Protein AF-A0A8S1DY53-F1 (afdb_monomer_lite)

Sequence (91 aa):
MNGVRGVALDWLRSSLTGRTQVVKMTQSVGKWKRTVYSSEVSVVRGTPQGGVLSPSLFAGGVCDMLLYVLIGFTVNYADDTSSLISAADNE

Structure (mmCIF, N/CA/C/O backbone):
data_AF-A0A8S1DY53-F1
#
_entry.id   AF-A0A8S1DY53-F1
#
loop_
_atom_site.group_PDB
_atom_site.id
_atom_site.type_symbol
_atom_site.label_atom_id
_atom_site.label_alt_id
_atom_site.label_comp_id
_atom_site.label_asym_id
_atom_site.label_entity_id
_atom_site.label_seq_id
_atom_site.pdbx_PDB_ins_code
_atom_site.Cartn_x
_atom_site.Cartn_y
_atom_site.Cartn_z
_atom_site.occupancy
_atom_site.B_iso_or_equiv
_atom_site.auth_seq_id
_atom_site.auth_comp_id
_atom_site.auth_asym_id
_atom_site.auth_atom_id
_atom_site.pdbx_PDB_model_num
ATOM 1 N N . MET A 1 1 ? 10.427 -19.383 -15.133 1.00 46.09 1 MET A N 1
ATOM 2 C CA . MET A 1 1 ? 9.694 -18.126 -14.855 1.00 46.09 1 MET A CA 1
ATOM 3 C C . MET A 1 1 ? 9.743 -17.890 -13.351 1.00 46.09 1 MET A C 1
ATOM 5 O O . MET A 1 1 ? 9.091 -18.619 -12.611 1.00 46.09 1 MET A O 1
ATOM 9 N N . ASN A 1 2 ? 10.603 -16.986 -12.889 1.00 72.12 2 ASN A N 1
ATOM 10 C CA . ASN A 1 2 ? 10.922 -16.815 -11.466 1.00 72.12 2 ASN A CA 1
ATOM 11 C C . ASN A 1 2 ? 10.031 -15.714 -10.873 1.00 72.12 2 ASN A C 1
ATOM 13 O O . ASN A 1 2 ? 9.813 -14.701 -11.526 1.00 72.12 2 ASN A O 1
ATOM 17 N N . GLY A 1 3 ? 9.480 -15.930 -9.680 1.00 83.62 3 GLY A N 1
ATOM 18 C CA . GLY A 1 3 ? 8.572 -14.994 -9.011 1.00 83.62 3 GLY A CA 1
ATOM 19 C C . GLY A 1 3 ? 8.160 -15.516 -7.635 1.00 83.62 3 GLY A C 1
ATOM 20 O O . GLY A 1 3 ? 8.466 -16.664 -7.302 1.00 83.62 3 GLY A O 1
ATOM 21 N N . VAL A 1 4 ? 7.474 -14.691 -6.839 1.00 88.81 4 VAL A N 1
ATOM 22 C CA . VAL A 1 4 ? 6.962 -15.098 -5.519 1.00 88.81 4 VAL A CA 1
ATOM 23 C C . VAL A 1 4 ? 5.886 -16.174 -5.702 1.00 88.81 4 VAL A C 1
ATOM 25 O O . VAL A 1 4 ? 4.976 -16.016 -6.515 1.00 88.81 4 VAL A O 1
ATOM 28 N N . ARG A 1 5 ? 6.001 -17.292 -4.978 1.00 93.38 5 ARG A N 1
ATOM 29 C CA . ARG A 1 5 ? 5.145 -18.481 -5.129 1.00 93.38 5 ARG A CA 1
ATOM 30 C C . ARG A 1 5 ? 4.778 -19.082 -3.773 1.00 93.38 5 ARG A C 1
ATOM 32 O O . ARG A 1 5 ? 5.424 -18.796 -2.766 1.00 93.38 5 ARG A O 1
ATOM 39 N N . GLY A 1 6 ? 3.772 -19.958 -3.780 1.00 94.94 6 GLY A N 1
ATOM 40 C CA . GLY A 1 6 ? 3.336 -20.719 -2.608 1.00 94.94 6 GLY A CA 1
ATOM 41 C C . GLY A 1 6 ? 2.910 -19.816 -1.452 1.00 94.94 6 GLY A C 1
ATOM 42 O O . GLY A 1 6 ? 2.348 -18.747 -1.673 1.00 94.94 6 GLY A O 1
ATOM 43 N N . VAL A 1 7 ? 3.258 -20.215 -0.228 1.00 95.50 7 VAL A N 1
ATOM 44 C CA . VAL A 1 7 ? 2.849 -19.536 1.015 1.00 95.50 7 VAL A CA 1
ATOM 45 C C . VAL A 1 7 ? 3.186 -18.043 1.019 1.00 95.50 7 VAL A C 1
ATOM 47 O O . VAL A 1 7 ? 2.395 -17.238 1.501 1.00 95.50 7 VAL A O 1
ATOM 50 N N . ALA A 1 8 ? 4.329 -17.647 0.453 1.00 92.12 8 ALA A N 1
ATOM 51 C CA . ALA A 1 8 ? 4.696 -16.237 0.370 1.00 92.12 8 ALA A CA 1
ATOM 52 C C . ALA A 1 8 ? 3.716 -15.446 -0.513 1.00 92.12 8 ALA A C 1
ATOM 54 O O . ALA A 1 8 ? 3.305 -14.350 -0.142 1.00 92.12 8 ALA A O 1
ATOM 55 N N . LEU A 1 9 ? 3.294 -16.012 -1.648 1.00 93.19 9 LEU A N 1
ATOM 56 C CA . LEU A 1 9 ? 2.311 -15.386 -2.535 1.00 93.19 9 LEU A CA 1
ATOM 57 C C . LEU A 1 9 ? 0.932 -15.310 -1.870 1.00 93.19 9 LEU A C 1
ATOM 59 O O . LEU A 1 9 ? 0.265 -14.279 -1.960 1.00 93.19 9 LEU A O 1
ATOM 63 N N . ASP A 1 10 ? 0.527 -16.369 -1.172 1.00 94.44 10 ASP A N 1
ATOM 64 C CA . ASP A 1 10 ? -0.745 -16.399 -0.448 1.00 94.44 10 ASP A CA 1
ATOM 65 C C . ASP A 1 10 ? -0.765 -15.370 0.686 1.00 94.44 10 ASP A C 1
ATOM 67 O O . ASP A 1 10 ? -1.756 -14.661 0.872 1.00 94.44 10 ASP A O 1
ATOM 71 N N . TRP A 1 11 ? 0.357 -15.204 1.387 1.00 91.06 11 TRP A N 1
ATOM 72 C CA . TRP A 1 11 ? 0.507 -14.183 2.416 1.00 91.06 11 TRP A CA 1
ATOM 73 C C . TRP A 1 11 ? 0.434 -12.762 1.838 1.00 91.06 11 TRP A C 1
ATOM 75 O O . TRP A 1 11 ? -0.337 -11.939 2.344 1.00 91.06 11 TRP A O 1
ATOM 85 N N . LEU A 1 12 ? 1.138 -12.483 0.731 1.00 90.75 12 LEU A N 1
ATOM 86 C CA . LEU A 1 12 ? 1.027 -11.204 0.012 1.00 90.75 12 LEU A CA 1
ATOM 87 C C . LEU A 1 12 ? -0.426 -10.924 -0.404 1.00 90.75 12 LEU A C 1
ATOM 89 O O . LEU A 1 12 ? -0.944 -9.830 -0.181 1.00 90.75 12 LEU A O 1
ATOM 93 N N . ARG A 1 13 ? -1.112 -11.928 -0.961 1.00 92.50 13 ARG A N 1
ATOM 94 C CA . ARG A 1 13 ? -2.512 -11.822 -1.388 1.00 92.50 13 ARG A CA 1
ATOM 95 C C . ARG A 1 13 ? -3.447 -11.553 -0.212 1.00 92.50 13 ARG A C 1
ATOM 97 O O . ARG A 1 13 ? -4.315 -10.685 -0.316 1.00 92.50 13 ARG A O 1
ATOM 104 N N . SER A 1 14 ? -3.258 -12.249 0.907 1.00 91.31 14 SER A N 1
ATOM 105 C CA . SER A 1 14 ? -4.037 -12.031 2.133 1.00 91.31 14 SER A CA 1
ATOM 106 C C . SER A 1 14 ? -3.837 -10.622 2.701 1.00 91.31 14 SER A C 1
ATOM 108 O O . SER A 1 14 ? -4.773 -10.027 3.221 1.00 91.31 14 SER A O 1
ATOM 110 N N . SER A 1 15 ? -2.648 -10.041 2.513 1.00 88.88 15 SER A N 1
ATOM 111 C CA . SER A 1 15 ? -2.316 -8.689 2.978 1.00 88.88 15 SER A CA 1
ATOM 112 C C . SER A 1 15 ? -2.935 -7.579 2.118 1.00 88.88 15 SER A C 1
ATOM 114 O O . SER A 1 15 ? -2.950 -6.420 2.531 1.00 88.88 15 SER A O 1
ATOM 116 N N . LEU A 1 16 ? -3.430 -7.900 0.918 1.00 91.19 16 LEU A N 1
ATOM 117 C CA . LEU A 1 16 ? -3.974 -6.930 -0.039 1.00 91.19 16 LEU A CA 1
ATOM 118 C C . LEU A 1 16 ? -5.483 -7.067 -0.260 1.00 91.19 16 LEU A C 1
ATOM 120 O O . LEU A 1 16 ? -6.137 -6.070 -0.579 1.00 91.19 16 LEU A O 1
ATOM 124 N N . THR A 1 17 ? -6.040 -8.264 -0.075 1.00 93.50 17 THR A N 1
ATOM 125 C CA . THR A 1 17 ? -7.439 -8.595 -0.391 1.00 93.50 17 THR A CA 1
ATOM 126 C C . THR A 1 17 ? -8.316 -8.696 0.858 1.00 93.50 17 THR A C 1
ATOM 128 O O . THR A 1 17 ? -7.817 -8.914 1.955 1.00 93.50 17 THR A O 1
ATOM 131 N N . GLY A 1 18 ? -9.632 -8.502 0.702 1.00 93.38 18 GLY A N 1
ATOM 132 C CA . GLY A 1 18 ? -10.600 -8.675 1.798 1.00 93.38 18 GLY A CA 1
ATOM 133 C C . GLY A 1 18 ? -10.448 -7.684 2.957 1.00 93.38 18 GLY A C 1
ATOM 134 O O . GLY A 1 18 ? -10.917 -7.951 4.057 1.00 93.38 18 GLY A O 1
ATOM 135 N N . ARG A 1 19 ? -9.777 -6.552 2.727 1.00 92.81 19 ARG A N 1
ATOM 136 C CA . ARG A 1 19 ? -9.506 -5.556 3.763 1.00 92.81 19 ARG A CA 1
ATOM 137 C C . ARG A 1 19 ? -10.700 -4.642 3.991 1.00 92.81 19 ARG A C 1
ATOM 139 O O . ARG A 1 19 ? -11.420 -4.286 3.055 1.00 92.81 19 ARG A O 1
ATOM 146 N N . THR A 1 20 ? -10.827 -4.181 5.227 1.00 94.50 20 THR A N 1
ATOM 147 C CA . THR A 1 20 ? -11.753 -3.124 5.629 1.00 94.50 20 THR A CA 1
ATOM 148 C C . THR A 1 20 ? -11.027 -2.096 6.499 1.00 94.50 20 THR A C 1
ATOM 150 O O . THR A 1 20 ? -9.926 -2.350 6.994 1.00 94.50 20 THR A O 1
ATOM 153 N N . GLN A 1 21 ? -11.588 -0.894 6.617 1.00 93.06 21 GLN A N 1
ATOM 154 C CA . GLN A 1 21 ? -11.025 0.203 7.402 1.00 93.06 21 GLN A CA 1
ATOM 155 C C . GLN A 1 21 ? -12.086 0.872 8.276 1.00 93.06 21 GLN A C 1
ATOM 157 O O . GLN A 1 21 ? -13.240 1.022 7.872 1.00 93.06 21 GLN A O 1
ATOM 162 N N . VAL A 1 22 ? -11.653 1.335 9.449 1.00 95.25 22 VAL A N 1
ATOM 163 C CA . VAL A 1 22 ? -12.413 2.177 10.381 1.00 95.25 22 VAL A CA 1
ATOM 164 C C . VAL A 1 22 ? -11.496 3.298 10.860 1.00 95.25 22 VAL A C 1
ATOM 166 O O . VAL A 1 22 ? -10.325 3.067 11.161 1.00 95.25 22 VAL A O 1
ATOM 169 N N . VAL A 1 23 ? -12.025 4.516 10.965 1.00 94.31 23 VAL A N 1
ATOM 170 C CA . VAL A 1 23 ? -11.305 5.662 11.527 1.00 94.31 23 VAL A CA 1
ATOM 171 C C . VAL A 1 23 ? -11.672 5.817 12.998 1.00 94.31 23 VAL A C 1
ATOM 173 O O . VAL A 1 23 ? -12.848 5.918 13.341 1.00 94.31 23 VAL A O 1
ATOM 176 N N 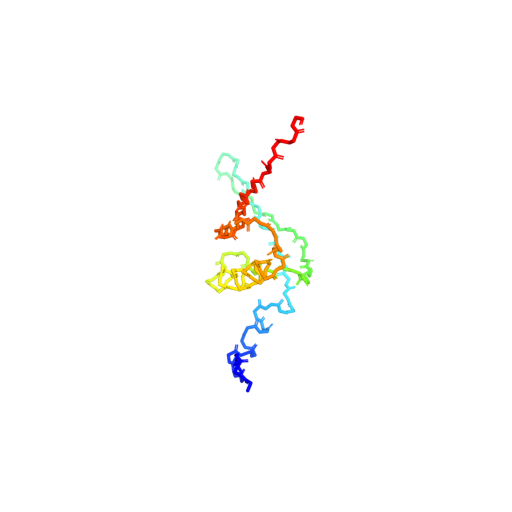. LYS A 1 24 ? -10.660 5.874 13.869 1.00 95.75 24 LYS A N 1
ATOM 177 C CA . LYS A 1 24 ? -10.805 6.185 15.296 1.00 95.75 24 LYS A CA 1
ATOM 178 C C . LYS A 1 24 ? -10.390 7.630 15.547 1.00 95.75 24 LYS A C 1
ATOM 180 O O . LYS A 1 24 ? -9.235 7.983 15.327 1.00 95.75 24 LYS A O 1
ATOM 185 N N . MET A 1 25 ? -11.294 8.443 16.081 1.00 96.19 25 MET A N 1
ATOM 186 C CA . MET A 1 25 ? -10.990 9.809 16.514 1.00 96.19 25 MET A CA 1
ATOM 187 C C . MET A 1 25 ? -11.118 9.911 18.030 1.00 96.19 25 MET A C 1
ATOM 189 O O . MET A 1 25 ? -12.116 9.486 18.607 1.00 96.19 25 MET A O 1
ATOM 193 N N . THR A 1 26 ? -10.102 10.472 18.685 1.00 96.38 26 THR A N 1
ATOM 194 C CA . THR A 1 26 ? -10.119 10.726 20.131 1.00 96.38 26 THR A CA 1
ATOM 195 C C . THR A 1 26 ? -10.075 12.227 20.373 1.00 96.38 26 THR A C 1
ATOM 197 O O . THR A 1 26 ? -9.089 12.877 20.043 1.00 96.38 26 THR A O 1
ATOM 200 N N . GLN A 1 27 ? -11.133 12.773 20.965 1.00 95.81 27 GLN A N 1
ATOM 201 C CA . GLN A 1 27 ? -11.213 14.171 21.373 1.00 95.81 27 GLN A CA 1
ATOM 202 C C . GLN A 1 27 ? -10.961 14.278 22.879 1.00 95.81 27 GLN A C 1
ATOM 204 O O . GLN A 1 27 ? -11.572 13.553 23.666 1.00 95.81 27 GLN A O 1
ATOM 209 N N . SER A 1 28 ? -10.079 15.194 23.281 1.00 95.00 28 SER A N 1
ATOM 210 C CA . SER A 1 28 ? -9.858 15.541 24.691 1.00 95.00 28 SER A CA 1
ATOM 211 C C . SER A 1 28 ? -10.383 16.952 24.953 1.00 95.00 28 SER A C 1
ATOM 213 O O . SER A 1 28 ? -9.987 17.884 24.259 1.00 95.00 28 SER A O 1
ATOM 215 N N . VAL A 1 29 ? -11.272 17.112 25.936 1.00 91.44 29 VAL A N 1
ATOM 216 C CA . VAL A 1 29 ? -11.836 18.406 26.356 1.00 91.44 29 VAL A CA 1
ATOM 217 C C . VAL A 1 29 ? -11.651 18.540 27.867 1.00 91.44 29 VAL A C 1
ATOM 219 O O . VAL A 1 29 ? -12.343 17.897 28.659 1.00 91.44 29 VAL A O 1
ATOM 222 N N . GLY A 1 30 ? -10.669 19.342 28.284 1.00 90.81 30 GLY A N 1
ATOM 223 C CA . GLY A 1 30 ? -10.248 19.413 29.686 1.00 90.81 30 GLY A CA 1
ATOM 224 C C . GLY A 1 30 ? -9.775 18.046 30.198 1.00 90.81 30 GLY A C 1
ATOM 225 O O . GLY A 1 30 ? -8.883 17.436 29.614 1.00 90.81 30 GLY A O 1
ATOM 226 N N . LYS A 1 31 ? -10.390 17.549 31.280 1.00 91.75 31 LYS A N 1
ATOM 227 C CA . LYS A 1 31 ? -10.118 16.205 31.832 1.00 91.75 31 LYS A CA 1
ATOM 228 C C . LYS A 1 31 ? -10.894 15.078 31.133 1.00 91.75 31 LYS A C 1
ATOM 230 O O . LYS A 1 31 ? -10.639 13.910 31.415 1.00 91.75 31 LYS A O 1
ATOM 235 N N . TRP A 1 32 ? -11.833 15.399 30.242 1.00 90.88 32 TRP A N 1
ATOM 236 C CA . TRP A 1 32 ? -12.675 14.411 29.568 1.00 90.88 32 TRP A CA 1
ATOM 237 C C . TRP A 1 32 ? -12.043 13.928 28.264 1.00 90.88 32 TRP A C 1
ATOM 239 O O . TRP A 1 32 ? -11.521 14.723 27.484 1.00 90.88 32 TRP A O 1
ATOM 249 N N . LYS A 1 33 ? -12.143 12.621 27.999 1.00 95.56 33 LYS A N 1
ATOM 250 C CA . LYS A 1 33 ? -11.773 11.997 26.722 1.00 95.56 33 LYS A CA 1
ATOM 251 C C . LYS A 1 33 ? -12.984 11.301 26.117 1.00 95.56 33 LYS A C 1
ATOM 253 O O . LYS A 1 33 ? -13.628 10.496 26.782 1.00 95.56 33 LYS A O 1
ATOM 258 N N . ARG A 1 34 ? -13.256 11.568 24.841 1.00 95.44 34 ARG A N 1
ATOM 259 C CA . ARG A 1 34 ? -14.280 10.882 24.047 1.00 95.44 34 ARG A CA 1
ATOM 260 C C . ARG A 1 34 ? -13.625 10.244 22.832 1.00 95.44 34 ARG A C 1
ATOM 262 O O . ARG A 1 34 ? -12.893 10.905 22.106 1.00 95.44 34 ARG A O 1
ATOM 269 N N . THR A 1 35 ? -13.905 8.966 22.608 1.00 97.00 35 THR A N 1
ATOM 270 C CA . THR A 1 35 ? -13.486 8.245 21.401 1.00 97.00 35 THR A CA 1
ATOM 271 C C . THR A 1 35 ? -14.711 7.964 20.544 1.00 97.00 35 THR A C 1
ATOM 273 O O . THR A 1 35 ? -15.727 7.512 21.069 1.00 97.00 35 THR A O 1
ATOM 276 N N . VAL A 1 36 ? -14.618 8.221 19.244 1.00 96.25 36 VAL A N 1
ATOM 277 C CA . VAL A 1 36 ? -15.642 7.872 18.253 1.00 96.25 36 VAL A CA 1
ATOM 278 C C . VAL A 1 36 ? -15.015 7.075 17.113 1.00 96.25 36 VAL A C 1
ATOM 280 O O . VAL A 1 36 ? -13.827 7.230 16.819 1.00 96.25 36 VAL A O 1
ATOM 283 N N . TYR A 1 37 ? -15.821 6.219 16.492 1.00 97.50 37 TYR A N 1
ATOM 284 C CA . TYR A 1 37 ? -15.431 5.374 15.368 1.00 97.50 37 TYR A CA 1
ATOM 285 C C . TYR A 1 37 ? -16.323 5.680 14.164 1.00 97.50 37 TYR A C 1
ATOM 287 O O . TYR A 1 37 ? -17.512 5.955 14.338 1.00 97.50 37 TYR A O 1
ATOM 295 N N . SER A 1 38 ? -15.758 5.645 12.957 1.00 96.50 38 SER A N 1
ATOM 296 C CA . SER A 1 38 ? -16.548 5.659 11.722 1.00 96.50 38 SER A CA 1
ATOM 297 C C . SER A 1 38 ? -17.250 4.317 11.497 1.00 96.50 38 SER A C 1
ATOM 299 O O . SER A 1 38 ? -16.942 3.323 12.155 1.00 96.50 38 SER A O 1
ATOM 301 N N . SER A 1 39 ? -18.143 4.264 10.508 1.00 97.19 39 SER A N 1
ATOM 302 C CA . SER A 1 39 ? -18.563 2.988 9.928 1.00 97.19 39 SER A CA 1
ATOM 303 C C . SER A 1 39 ? -17.382 2.276 9.263 1.00 97.19 39 SER A C 1
ATOM 305 O O . SER A 1 39 ? -16.402 2.911 8.853 1.00 97.19 39 SER A O 1
ATOM 307 N N . GLU A 1 40 ? -17.495 0.957 9.153 1.00 96.62 40 GLU A N 1
ATOM 308 C CA . GLU A 1 40 ? -16.542 0.124 8.429 1.00 96.62 40 GLU A CA 1
ATOM 309 C C . GLU A 1 40 ? -16.718 0.288 6.916 1.00 96.62 40 GLU A C 1
ATOM 311 O O . GLU A 1 40 ? -17.840 0.332 6.409 1.00 96.62 40 GLU A O 1
ATOM 316 N N . VAL A 1 41 ? -15.603 0.400 6.192 1.00 96.06 41 VAL A N 1
ATOM 317 C CA . VAL A 1 41 ? -15.584 0.555 4.731 1.00 96.06 41 VAL A CA 1
ATOM 318 C C . VAL A 1 41 ? -14.634 -0.467 4.118 1.00 96.06 41 VAL A C 1
ATOM 320 O O . VAL A 1 41 ? -13.520 -0.647 4.602 1.00 96.06 41 VAL A O 1
ATOM 323 N N . SER A 1 42 ? -15.051 -1.125 3.036 1.00 95.81 42 SER A N 1
ATOM 324 C CA . SER A 1 42 ? -14.187 -2.056 2.302 1.00 95.81 42 SER A CA 1
ATOM 325 C C . SER A 1 42 ? -13.076 -1.326 1.543 1.00 95.81 42 SER A C 1
ATOM 327 O O . SER A 1 42 ? -13.316 -0.317 0.880 1.00 95.81 42 SER A O 1
ATOM 329 N N . VAL A 1 43 ? -11.855 -1.862 1.616 1.00 94.00 43 VAL A N 1
ATOM 330 C CA . VAL A 1 43 ? -10.665 -1.313 0.962 1.00 94.00 43 VAL A CA 1
ATOM 331 C C . VAL A 1 43 ? -10.265 -2.211 -0.200 1.00 94.00 43 VAL A C 1
ATOM 333 O O . VAL A 1 43 ? -9.636 -3.255 -0.029 1.00 94.00 43 VAL A O 1
ATOM 336 N N . VAL A 1 44 ? -10.615 -1.774 -1.407 1.00 93.50 44 VAL A N 1
ATOM 337 C CA . VAL A 1 44 ? -10.385 -2.533 -2.648 1.00 93.50 44 VAL A CA 1
ATOM 338 C C . VAL A 1 44 ? -9.123 -2.109 -3.408 1.00 93.50 44 VAL A C 1
ATOM 340 O O . VAL A 1 44 ? -8.785 -2.718 -4.419 1.00 93.50 44 VAL A O 1
ATOM 343 N N . ARG A 1 45 ? -8.423 -1.058 -2.957 1.00 90.38 45 ARG A N 1
ATOM 344 C CA . ARG A 1 45 ? -7.230 -0.497 -3.618 1.00 90.38 45 ARG A CA 1
ATOM 345 C C . ARG A 1 45 ? -6.147 -0.104 -2.612 1.00 90.38 45 ARG A C 1
ATOM 347 O O . ARG A 1 45 ? -6.414 0.050 -1.422 1.00 90.38 45 A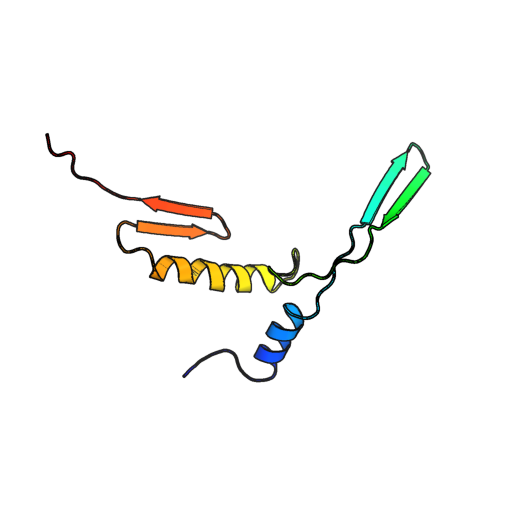RG A O 1
ATOM 354 N N . GLY A 1 46 ? -4.923 0.060 -3.112 1.00 88.38 46 GLY A N 1
ATOM 355 C CA . GLY A 1 46 ? -3.757 0.474 -2.326 1.00 88.38 46 GLY A CA 1
ATOM 356 C C . GLY A 1 46 ? -3.201 -0.623 -1.417 1.00 88.38 46 GLY A C 1
ATOM 357 O O . GLY A 1 46 ? -3.695 -1.749 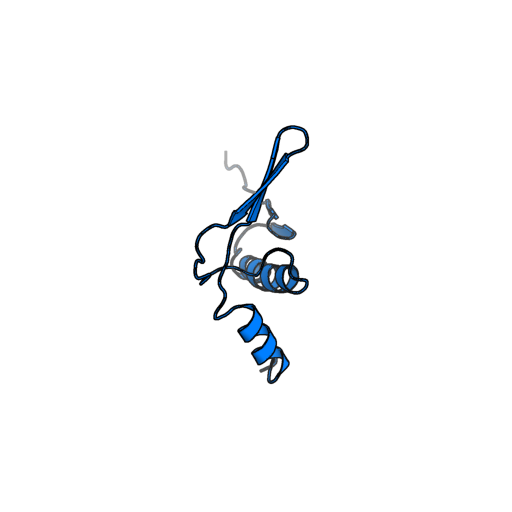-1.404 1.00 88.38 46 GLY A O 1
ATOM 358 N N . THR A 1 47 ? -2.178 -0.283 -0.639 1.00 89.69 47 THR A N 1
ATOM 359 C CA . THR A 1 47 ? -1.551 -1.152 0.369 1.00 89.69 47 THR A CA 1
ATOM 360 C C . THR A 1 47 ? -1.932 -0.685 1.787 1.00 89.69 47 THR A C 1
ATOM 362 O O . THR A 1 47 ? -2.374 0.453 1.959 1.00 89.69 47 THR A O 1
ATOM 365 N N . PRO A 1 48 ? -1.836 -1.534 2.827 1.00 86.75 48 PRO A N 1
ATOM 366 C CA . PRO A 1 48 ? -2.097 -1.113 4.208 1.00 86.75 48 PRO A CA 1
ATOM 367 C C . PRO A 1 48 ? -1.099 -0.047 4.691 1.00 86.75 48 PRO A C 1
ATOM 369 O O . PRO A 1 48 ? 0.094 -0.321 4.794 1.00 86.75 48 PRO A O 1
ATOM 372 N N . GLN A 1 49 ? -1.542 1.160 5.037 1.00 83.00 49 GLN A N 1
ATOM 373 C CA . GLN A 1 49 ? -0.628 2.171 5.587 1.00 83.00 49 GLN A CA 1
ATOM 374 C C . GLN A 1 49 ? -0.093 1.734 6.962 1.00 83.00 49 GLN A C 1
ATOM 376 O O . GLN A 1 49 ? -0.841 1.220 7.790 1.00 83.00 49 GLN A O 1
ATOM 381 N N . GLY A 1 50 ? 1.213 1.904 7.193 1.00 82.31 50 GLY A N 1
ATOM 382 C CA . GLY A 1 50 ? 1.879 1.495 8.438 1.00 82.31 50 GLY A CA 1
ATOM 383 C C . GLY A 1 50 ? 2.229 0.003 8.541 1.00 82.31 50 GLY A C 1
ATOM 384 O O . GLY A 1 50 ? 2.811 -0.416 9.538 1.00 82.31 50 GLY A O 1
ATOM 385 N N . GLY A 1 51 ? 1.913 -0.805 7.523 1.00 84.62 51 GLY A N 1
ATOM 386 C CA . GLY A 1 51 ? 2.375 -2.191 7.434 1.00 84.62 51 GLY A CA 1
ATOM 387 C C . GLY A 1 51 ? 3.832 -2.282 6.967 1.00 84.62 51 GLY A C 1
ATOM 388 O O . GLY A 1 51 ? 4.230 -1.569 6.052 1.00 84.62 51 GLY A O 1
ATOM 389 N N . VAL A 1 52 ? 4.614 -3.203 7.542 1.00 86.75 52 VAL A N 1
ATOM 390 C CA . VAL A 1 52 ? 6.046 -3.407 7.212 1.00 86.75 52 VAL A CA 1
ATOM 391 C C . VAL A 1 52 ? 6.273 -3.724 5.729 1.00 86.75 52 VAL A C 1
ATOM 393 O O . VAL A 1 52 ? 7.275 -3.333 5.143 1.00 86.75 52 VAL A O 1
ATOM 396 N N . LEU A 1 53 ? 5.327 -4.426 5.113 1.00 88.25 53 LEU A N 1
ATOM 397 C CA . LEU A 1 53 ? 5.413 -4.900 3.733 1.00 88.25 53 LEU A CA 1
ATOM 398 C C . LEU A 1 53 ? 4.975 -3.846 2.699 1.00 88.25 53 LEU A C 1
ATOM 400 O O . LEU A 1 53 ? 5.314 -3.925 1.518 1.00 88.25 53 LEU A O 1
ATOM 404 N N . SER A 1 54 ? 4.193 -2.865 3.136 1.00 89.56 54 SER A N 1
ATOM 405 C CA . SER A 1 54 ? 3.532 -1.906 2.257 1.00 89.56 54 SER A CA 1
ATOM 406 C C . SER A 1 54 ? 4.500 -1.019 1.471 1.00 89.56 54 SER A C 1
ATOM 408 O O . SER A 1 54 ? 4.244 -0.842 0.279 1.00 89.56 54 SER A O 1
ATOM 410 N N . PRO A 1 55 ? 5.620 -0.527 2.048 1.00 90.38 55 PRO A N 1
ATOM 411 C CA . PRO A 1 55 ? 6.635 0.200 1.288 1.00 90.38 55 PRO A CA 1
ATOM 412 C C . PRO A 1 55 ? 7.271 -0.648 0.183 1.00 90.38 55 PRO A C 1
ATOM 414 O O . PRO A 1 55 ? 7.445 -0.162 -0.927 1.00 90.38 55 PRO A O 1
ATOM 417 N N . SER A 1 56 ? 7.569 -1.925 0.444 1.00 89.81 56 SER A N 1
ATOM 418 C CA . SER A 1 56 ? 8.181 -2.817 -0.553 1.00 89.81 56 SER A CA 1
ATOM 419 C C . SER A 1 56 ? 7.229 -3.139 -1.704 1.00 89.81 56 SER A C 1
ATOM 421 O O . SER A 1 56 ? 7.639 -3.141 -2.861 1.00 89.81 56 SER A O 1
ATOM 423 N N . LEU A 1 57 ? 5.949 -3.377 -1.399 1.00 89.06 57 LEU A N 1
ATOM 424 C CA . LEU A 1 57 ? 4.919 -3.595 -2.418 1.00 89.06 57 LEU A CA 1
ATOM 425 C C . LEU A 1 57 ? 4.672 -2.345 -3.263 1.00 89.06 57 LEU A C 1
ATOM 427 O O . LEU A 1 57 ? 4.512 -2.447 -4.477 1.00 89.06 57 LEU A O 1
ATOM 431 N N . PHE A 1 58 ? 4.659 -1.174 -2.626 1.00 89.31 58 PHE A N 1
ATOM 432 C CA . PHE A 1 58 ? 4.521 0.099 -3.321 1.00 89.31 58 PHE A CA 1
ATOM 433 C C . PHE A 1 58 ? 5.724 0.373 -4.230 1.00 89.31 58 PHE A C 1
ATOM 435 O O . PHE A 1 58 ? 5.538 0.639 -5.413 1.00 89.31 58 PHE A O 1
ATOM 442 N N . ALA A 1 59 ? 6.946 0.210 -3.713 1.00 88.69 59 ALA A N 1
ATOM 443 C CA . ALA A 1 59 ? 8.172 0.380 -4.485 1.00 88.69 59 ALA A CA 1
ATOM 444 C C . ALA A 1 59 ? 8.221 -0.563 -5.694 1.00 88.69 59 ALA A C 1
ATOM 446 O O . ALA A 1 59 ? 8.542 -0.114 -6.784 1.00 88.69 59 ALA A O 1
ATOM 447 N N . GLY A 1 60 ? 7.837 -1.837 -5.543 1.00 86.38 60 GLY A N 1
ATOM 448 C CA . GLY A 1 60 ? 7.747 -2.763 -6.677 1.00 86.38 60 GLY A CA 1
ATOM 449 C C . GLY A 1 60 ? 6.812 -2.257 -7.781 1.00 86.38 60 GLY A C 1
ATOM 450 O O . GLY A 1 60 ? 7.191 -2.255 -8.945 1.00 86.38 60 GLY A O 1
ATOM 451 N N . GLY A 1 61 ? 5.626 -1.759 -7.414 1.00 85.25 61 GLY A N 1
ATOM 452 C CA . GLY A 1 61 ? 4.672 -1.215 -8.384 1.00 85.25 61 GLY A CA 1
ATOM 453 C C . GLY A 1 61 ? 5.132 0.085 -9.055 1.00 85.25 61 GLY A C 1
ATOM 454 O O . GLY A 1 61 ? 4.904 0.270 -10.246 1.00 85.25 61 GLY A O 1
ATOM 455 N N . VAL A 1 62 ? 5.782 0.986 -8.314 1.00 88.50 62 VAL A N 1
ATOM 456 C CA . VAL A 1 62 ? 6.254 2.279 -8.845 1.00 88.50 62 VAL A CA 1
ATOM 457 C C . VAL A 1 62 ? 7.559 2.135 -9.631 1.00 88.50 62 VAL A C 1
ATOM 459 O O . VAL A 1 62 ? 7.767 2.856 -10.602 1.00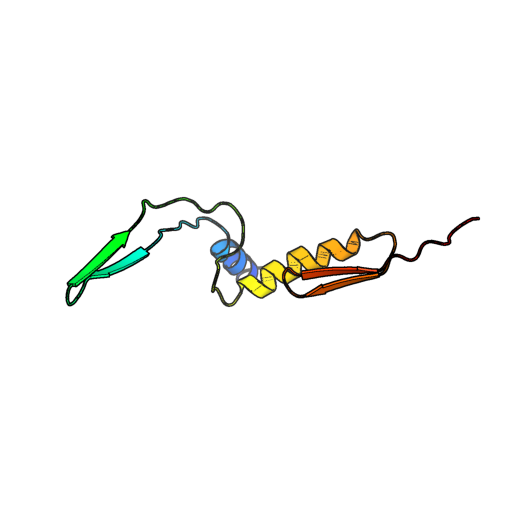 88.50 62 VAL A O 1
ATOM 462 N N . CYS A 1 63 ? 8.430 1.187 -9.282 1.00 86.81 63 CYS A N 1
ATOM 463 C CA . CYS A 1 63 ? 9.644 0.902 -10.050 1.00 86.81 63 CYS A CA 1
ATOM 464 C C . CYS A 1 63 ? 9.329 0.458 -11.483 1.00 86.81 63 CYS A C 1
ATOM 466 O O . CYS A 1 63 ? 10.034 0.863 -12.405 1.00 86.81 63 CYS A O 1
ATOM 468 N N . ASP A 1 64 ? 8.246 -0.296 -11.691 1.00 88.44 64 ASP A N 1
ATOM 469 C CA . ASP A 1 64 ? 7.814 -0.700 -13.034 1.00 88.44 64 ASP A CA 1
ATOM 470 C C . ASP A 1 64 ? 7.453 0.505 -13.921 1.00 88.44 64 ASP A C 1
ATOM 472 O O . ASP A 1 64 ? 7.567 0.419 -15.142 1.00 88.44 64 ASP A O 1
ATOM 476 N N . MET A 1 65 ? 7.087 1.658 -13.344 1.00 86.00 65 MET A N 1
ATOM 477 C CA . MET A 1 65 ? 6.816 2.888 -14.100 1.00 86.00 65 MET A CA 1
ATOM 478 C C . MET A 1 65 ? 8.040 3.356 -14.902 1.00 86.00 65 MET A C 1
ATOM 480 O O . MET A 1 65 ? 7.884 3.886 -16.002 1.00 86.00 65 MET A O 1
ATOM 484 N N . LEU A 1 66 ? 9.256 3.107 -14.399 1.00 87.56 66 LEU A N 1
ATOM 485 C CA . LEU A 1 66 ? 10.503 3.461 -15.086 1.00 87.56 66 LEU A CA 1
ATOM 486 C C . LEU A 1 66 ? 10.677 2.706 -16.408 1.00 87.56 66 LEU A C 1
ATOM 488 O O . LEU A 1 66 ? 11.316 3.225 -17.319 1.00 87.56 66 LEU A O 1
ATOM 492 N N . LEU A 1 67 ? 10.067 1.523 -16.551 1.00 89.38 67 LEU A N 1
ATOM 493 C CA . LEU A 1 67 ? 10.100 0.747 -17.796 1.00 89.38 67 LEU A CA 1
ATOM 494 C C . LEU A 1 67 ? 9.361 1.445 -18.948 1.00 89.38 67 LEU A C 1
ATOM 496 O O . LEU A 1 67 ? 9.575 1.099 -20.107 1.00 89.38 67 LEU A O 1
ATOM 500 N N . TYR A 1 68 ? 8.499 2.417 -18.639 1.00 90.06 68 TYR A N 1
ATOM 501 C CA . TYR A 1 68 ? 7.695 3.150 -19.618 1.00 90.06 68 TYR A CA 1
ATOM 502 C C . TYR A 1 68 ? 8.249 4.546 -19.935 1.00 90.06 68 TYR A C 1
ATOM 504 O O . TYR A 1 68 ? 7.688 5.253 -20.772 1.00 90.06 68 TYR A O 1
ATOM 512 N N . VAL A 1 69 ? 9.353 4.957 -19.302 1.00 88.00 69 VAL A N 1
ATOM 513 C CA . VAL A 1 69 ? 10.033 6.218 -19.621 1.00 88.00 69 VAL A CA 1
ATOM 514 C C . VAL A 1 69 ? 10.902 6.005 -20.859 1.00 88.00 69 VAL A C 1
ATOM 516 O O . VAL A 1 69 ? 11.959 5.384 -20.794 1.00 88.00 69 VAL A O 1
ATOM 519 N N . LEU A 1 70 ? 10.447 6.517 -22.004 1.00 87.19 70 LEU A N 1
ATOM 520 C CA . LEU A 1 70 ? 11.137 6.345 -23.289 1.00 87.19 70 LEU A CA 1
ATOM 521 C C . LEU A 1 70 ? 12.230 7.392 -23.538 1.00 87.19 70 LEU A C 1
ATOM 523 O O . LEU A 1 70 ? 13.154 7.146 -24.310 1.00 87.19 70 LEU A O 1
ATOM 527 N N . ILE A 1 71 ? 12.098 8.577 -22.935 1.00 88.50 71 ILE A N 1
ATOM 528 C CA . ILE A 1 71 ? 12.966 9.733 -23.174 1.00 88.50 71 ILE A CA 1
ATOM 529 C C . ILE A 1 71 ? 13.239 10.430 -21.843 1.00 88.50 71 ILE A C 1
ATOM 531 O O . ILE A 1 71 ? 12.323 10.658 -21.053 1.00 88.50 71 ILE A O 1
ATOM 535 N N . GLY A 1 72 ? 14.498 10.809 -21.631 1.00 87.19 72 GLY A N 1
ATOM 536 C CA . GLY A 1 72 ? 14.952 11.468 -20.411 1.00 87.19 72 GLY A CA 1
ATOM 537 C C . GLY A 1 72 ? 15.444 10.492 -19.345 1.00 87.19 72 GLY A C 1
ATOM 538 O O . GLY A 1 72 ? 15.430 9.275 -19.513 1.00 87.19 72 GLY A O 1
ATOM 539 N N . PHE A 1 73 ? 15.917 11.053 -18.240 1.00 90.50 73 PHE A N 1
ATOM 540 C CA . PHE A 1 73 ? 16.424 10.322 -17.087 1.00 90.50 73 PHE A CA 1
ATOM 541 C C . PHE A 1 73 ? 15.461 10.506 -15.918 1.00 90.50 73 PHE A C 1
ATOM 543 O O . PHE A 1 73 ? 15.224 11.635 -15.501 1.00 90.50 73 PHE A O 1
ATOM 550 N N . THR A 1 74 ? 14.891 9.417 -15.402 1.00 91.81 74 THR A N 1
ATOM 551 C CA . THR A 1 74 ? 13.923 9.468 -14.296 1.00 91.81 74 THR A CA 1
ATOM 552 C C . THR A 1 74 ? 14.443 8.718 -13.079 1.00 91.81 74 THR A C 1
ATOM 554 O O . THR A 1 74 ? 14.991 7.624 -13.203 1.00 91.81 74 THR A O 1
ATOM 557 N N . VAL A 1 75 ? 14.259 9.314 -11.903 1.00 91.62 75 VAL A N 1
ATOM 558 C CA . VAL A 1 75 ? 14.609 8.747 -10.599 1.00 91.62 75 VAL A CA 1
ATOM 559 C C . VAL A 1 75 ? 13.358 8.711 -9.733 1.00 91.62 75 VAL A C 1
ATOM 561 O O . VAL A 1 75 ? 12.681 9.728 -9.589 1.00 91.62 75 VAL A O 1
ATOM 564 N N . ASN A 1 76 ? 13.103 7.552 -9.123 1.00 91.69 76 ASN A N 1
ATOM 565 C CA . ASN A 1 76 ? 12.007 7.349 -8.179 1.00 91.69 76 ASN A CA 1
ATOM 566 C C . ASN A 1 76 ? 12.568 7.128 -6.772 1.00 91.69 76 ASN A C 1
ATOM 568 O O . ASN A 1 76 ? 13.508 6.351 -6.587 1.00 91.69 76 ASN A O 1
ATOM 572 N N . TYR A 1 77 ? 11.959 7.760 -5.775 1.00 91.12 77 TYR A N 1
ATOM 573 C CA . TYR A 1 77 ? 12.200 7.501 -4.362 1.00 91.12 77 TYR A CA 1
ATOM 574 C C . TYR A 1 77 ? 10.866 7.477 -3.624 1.00 91.12 77 TYR A C 1
ATOM 576 O O . TYR A 1 77 ? 10.220 8.507 -3.479 1.00 91.12 77 TYR A O 1
ATOM 584 N N . ALA A 1 78 ? 10.453 6.296 -3.152 1.00 89.00 78 ALA A N 1
ATOM 585 C CA . ALA A 1 78 ? 9.096 6.093 -2.649 1.00 89.00 78 ALA A CA 1
ATOM 586 C C . ALA A 1 78 ? 8.059 6.623 -3.663 1.00 89.00 78 ALA A C 1
ATOM 588 O O . ALA A 1 78 ? 7.978 6.078 -4.763 1.00 89.00 78 ALA A O 1
ATOM 589 N N . ASP A 1 79 ? 7.252 7.619 -3.296 1.00 88.62 79 ASP A N 1
ATOM 590 C CA . ASP A 1 79 ? 6.260 8.271 -4.156 1.00 88.62 79 ASP A CA 1
ATOM 591 C C . ASP A 1 79 ? 6.810 9.467 -4.950 1.00 88.62 79 ASP A C 1
ATOM 593 O O . ASP A 1 79 ? 6.201 9.863 -5.946 1.00 88.62 79 ASP A O 1
ATOM 597 N N . ASP A 1 80 ? 7.979 9.994 -4.582 1.00 92.00 80 ASP A N 1
ATOM 598 C CA . ASP A 1 80 ? 8.627 11.087 -5.301 1.00 92.00 80 ASP A CA 1
ATOM 599 C C . ASP A 1 80 ? 9.245 10.588 -6.611 1.00 92.00 80 ASP A C 1
ATOM 601 O O . ASP A 1 80 ? 10.033 9.641 -6.645 1.00 92.00 80 ASP A O 1
ATOM 605 N N . THR A 1 81 ? 8.909 11.262 -7.712 1.00 92.06 81 THR A N 1
ATOM 606 C CA . THR A 1 81 ? 9.437 10.978 -9.053 1.00 92.06 81 THR A CA 1
ATOM 607 C C . THR A 1 81 ? 10.005 12.252 -9.659 1.00 92.06 81 THR A C 1
ATOM 609 O O . THR A 1 81 ? 9.312 13.261 -9.766 1.00 92.06 81 THR A O 1
ATOM 612 N N . SER A 1 82 ? 11.272 12.210 -10.069 1.00 92.94 82 SER A N 1
ATOM 613 C CA . SER A 1 82 ? 11.961 13.326 -10.722 1.00 92.94 82 SER A CA 1
ATOM 614 C C . SER A 1 82 ? 12.449 12.914 -12.102 1.00 92.94 82 SER A C 1
ATOM 616 O O . SER A 1 82 ? 13.175 11.930 -12.225 1.00 92.94 82 SER A O 1
ATOM 618 N N . SER A 1 83 ? 12.100 13.692 -13.126 1.00 92.31 83 SER A N 1
ATOM 619 C CA . SER A 1 83 ? 12.522 13.457 -14.510 1.00 92.31 83 SER A CA 1
ATOM 620 C C . SER A 1 83 ? 13.357 14.621 -15.035 1.00 92.31 83 SER A C 1
ATOM 622 O O . SER A 1 83 ? 12.986 15.784 -14.898 1.00 92.31 83 SER A O 1
ATOM 624 N N . LEU A 1 84 ? 14.473 14.291 -15.675 1.00 93.00 84 LEU A N 1
ATOM 625 C CA . LEU A 1 84 ? 15.359 15.209 -16.370 1.00 93.00 84 LEU A CA 1
ATOM 626 C C . LEU A 1 84 ? 15.253 14.957 -17.873 1.00 93.00 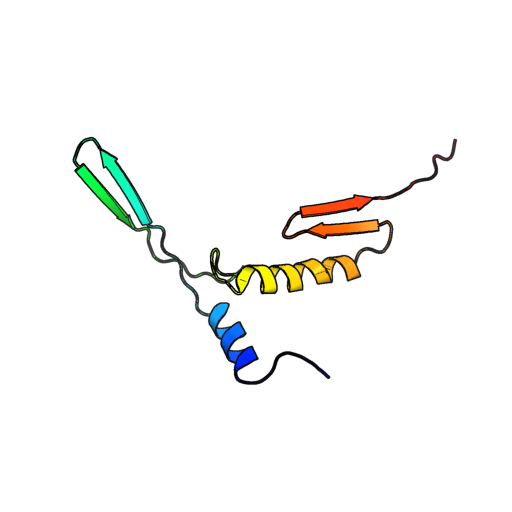84 LEU A C 1
ATOM 628 O O . LEU A 1 84 ? 15.562 13.867 -18.356 1.00 93.00 84 LEU A O 1
ATOM 632 N N . ILE A 1 85 ? 14.840 15.979 -18.614 1.00 91.81 85 ILE A N 1
ATOM 633 C CA . ILE A 1 85 ? 14.741 15.949 -20.073 1.00 91.81 85 ILE A CA 1
ATOM 634 C C . ILE A 1 85 ? 15.585 17.103 -20.603 1.00 91.81 85 ILE A C 1
ATOM 636 O O . ILE A 1 85 ? 15.473 18.228 -20.121 1.00 91.81 85 ILE A O 1
ATOM 640 N N . SER A 1 86 ? 16.443 16.815 -21.578 1.00 89.50 86 SER A N 1
ATOM 641 C CA . SER A 1 86 ? 17.183 17.836 -22.314 1.00 89.50 86 SER A CA 1
ATOM 642 C C . SER A 1 86 ? 16.510 18.038 -23.666 1.00 89.50 86 SER A C 1
ATOM 644 O O . SER A 1 86 ? 16.225 17.065 -24.365 1.00 89.50 86 SER A O 1
ATOM 646 N N . ALA A 1 87 ? 16.242 19.292 -24.010 1.00 86.81 87 ALA A N 1
ATOM 647 C CA . ALA A 1 87 ? 15.811 19.697 -25.338 1.00 86.81 87 ALA A CA 1
ATOM 648 C C . ALA A 1 87 ? 16.909 20.573 -25.949 1.00 86.81 87 ALA A C 1
ATOM 650 O O . ALA A 1 87 ? 17.517 21.381 -25.246 1.00 86.81 87 ALA A O 1
ATOM 651 N N . ALA A 1 88 ? 17.172 20.391 -27.241 1.00 79.94 88 ALA A N 1
ATOM 652 C CA . ALA A 1 88 ? 17.943 21.359 -28.004 1.00 79.94 88 ALA A CA 1
ATOM 653 C C . ALA A 1 88 ? 17.003 22.514 -28.371 1.00 79.94 88 ALA A C 1
ATOM 655 O O . ALA A 1 88 ? 15.960 22.271 -28.982 1.00 79.94 88 ALA A O 1
ATOM 656 N N . ASP A 1 89 ? 17.355 23.739 -27.984 1.00 72.12 89 ASP A N 1
ATOM 657 C CA . ASP A 1 89 ? 16.728 24.930 -28.553 1.00 72.12 89 ASP A CA 1
ATOM 658 C C . ASP A 1 89 ? 17.199 25.041 -30.005 1.00 72.12 89 ASP A C 1
ATOM 660 O O . ASP A 1 89 ? 18.384 25.241 -30.274 1.00 72.12 89 ASP A O 1
ATOM 664 N N . ASN A 1 90 ? 16.271 24.853 -30.941 1.00 62.88 90 ASN A N 1
ATOM 665 C CA . ASN A 1 90 ? 16.490 25.221 -32.332 1.00 62.88 90 ASN A CA 1
ATOM 666 C C . ASN A 1 90 ? 16.053 26.683 -32.482 1.00 62.88 90 ASN A C 1
ATOM 668 O O . ASN A 1 90 ? 14.853 26.945 -32.591 1.00 62.88 90 ASN A O 1
ATOM 672 N N . GLU A 1 91 ? 17.017 27.607 -32.451 1.00 51.81 91 GLU A N 1
ATOM 673 C CA . GLU A 1 91 ? 16.855 28.942 -33.054 1.00 51.81 91 GLU A CA 1
ATOM 674 C C . GLU A 1 91 ? 16.683 28.842 -34.577 1.00 51.81 91 GLU A C 1
ATOM 676 O O . GLU A 1 91 ? 17.370 28.000 -35.209 1.00 51.81 91 GLU A O 1
#

Radius of gyration: 21.06 Å; chains: 1; bounding box: 36×50×65 Å

Secondary structure (DSSP, 8-state):
-----THHHHHHHHHHSSEEE--EEEEEETTEEEEEEPPPEEE-SS--TT-TTHHHHHHHHHHGGGGG--SSEEEEETTEEEEE-------

Organism: NCBI:txid197152

pLDDT: mean 89.45, std 8.14, range [46.09, 97.5]

Foldseek 3Di:
DDDDDDPRVVVVCVQQPPDKDKDWDWDDDPPDIDIDIDDIGDDNDAG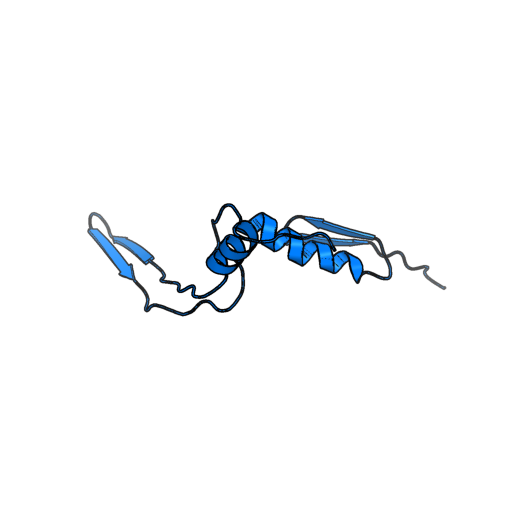DPPDPCRQVVQCVVVVVVVVVPPAFDWDDDRPDIDTDHDDDDDD